Protein AF-A0A6V7IZT3-F1 (afdb_monomer_lite)

Foldseek 3Di:
DQADAAAFVCNCVVVCVVPQAGPPSQFPDPDPPDPPSGRGPPDPRGHGGHPNVVVVVVCVVCVVVVVVVVVVVVVVD

Structure (mmCIF, N/CA/C/O backbone):
data_AF-A0A6V7IZT3-F1
#
_entry.id   AF-A0A6V7IZT3-F1
#
loop_
_atom_site.group_PDB
_atom_site.id
_atom_site.type_symbol
_atom_site.label_atom_id
_atom_site.label_alt_id
_atom_site.label_comp_id
_atom_site.label_asym_id
_atom_site.label_entity_id
_atom_site.label_seq_id
_atom_site.pdbx_PDB_ins_code
_atom_site.Cartn_x
_atom_site.Cartn_y
_atom_site.Cartn_z
_atom_site.occupancy
_atom_site.B_iso_or_equiv
_atom_site.auth_seq_id
_atom_site.auth_comp_id
_atom_site.auth_asym_id
_atom_site.auth_atom_id
_atom_site.pdbx_PDB_model_num
ATOM 1 N N . PHE A 1 1 ? -1.072 -4.378 5.403 1.00 71.81 1 PHE A N 1
ATOM 2 C CA . PHE A 1 1 ? -1.761 -4.235 4.104 1.00 71.81 1 PHE A CA 1
ATOM 3 C C . PHE A 1 1 ? -0.950 -4.954 3.044 1.00 71.81 1 PHE A C 1
ATOM 5 O O . PHE A 1 1 ? 0.266 -4.899 3.110 1.00 71.81 1 PHE A O 1
ATOM 12 N N . LYS A 1 2 ? -1.606 -5.669 2.128 1.00 87.06 2 LYS A N 1
ATOM 13 C CA . LYS A 1 2 ? -0.950 -6.352 1.004 1.00 87.06 2 LYS A CA 1
ATOM 14 C C . LYS A 1 2 ? -1.025 -5.437 -0.222 1.00 87.06 2 LYS A C 1
ATOM 16 O O . LYS A 1 2 ? -2.051 -5.472 -0.896 1.00 87.06 2 LYS A O 1
ATOM 21 N N . CYS A 1 3 ? -0.055 -4.546 -0.408 1.00 90.50 3 CYS A N 1
ATOM 22 C CA . CYS A 1 3 ? -0.031 -3.533 -1.472 1.00 90.50 3 CYS A CA 1
ATOM 23 C C . CYS A 1 3 ? 1.414 -3.122 -1.799 1.00 90.50 3 CYS A C 1
ATOM 25 O O . CYS A 1 3 ? 2.315 -3.374 -0.999 1.00 90.50 3 CYS A O 1
ATOM 27 N N . CYS A 1 4 ? 1.626 -2.481 -2.947 1.00 89.94 4 CYS A N 1
ATOM 28 C CA . CYS A 1 4 ? 2.911 -1.919 -3.346 1.00 89.94 4 CYS A CA 1
ATOM 29 C C . CYS A 1 4 ? 2.726 -0.618 -4.132 1.00 89.94 4 CYS A C 1
ATOM 31 O O . CYS A 1 4 ? 1.907 -0.550 -5.045 1.00 89.94 4 CYS A O 1
ATOM 33 N N . GLY A 1 5 ? 3.519 0.402 -3.796 1.00 89.94 5 GLY A N 1
ATOM 34 C CA . GLY A 1 5 ? 3.413 1.725 -4.416 1.00 89.94 5 GLY A CA 1
ATOM 35 C C . GLY A 1 5 ? 2.173 2.502 -3.963 1.00 89.94 5 GLY A C 1
ATOM 36 O O . GLY A 1 5 ? 1.406 2.059 -3.104 1.00 89.94 5 GLY A O 1
ATOM 37 N N . ILE A 1 6 ? 1.992 3.697 -4.515 1.00 91.31 6 ILE A N 1
ATOM 38 C CA . ILE A 1 6 ? 0.859 4.575 -4.208 1.00 91.31 6 ILE A CA 1
ATOM 39 C C . ILE A 1 6 ? -0.364 4.084 -4.983 1.00 91.31 6 ILE A C 1
ATOM 41 O O . ILE A 1 6 ? -1.377 3.719 -4.384 1.00 91.31 6 ILE A O 1
ATOM 45 N N . ASN A 1 7 ? -0.238 4.019 -6.305 1.00 91.12 7 ASN A N 1
ATOM 46 C CA . ASN A 1 7 ? -1.255 3.575 -7.246 1.00 91.12 7 ASN A CA 1
ATOM 47 C C . ASN A 1 7 ? -1.015 2.134 -7.707 1.00 91.12 7 ASN A C 1
ATOM 49 O O . ASN A 1 7 ? -1.985 1.395 -7.872 1.00 91.12 7 ASN A O 1
ATOM 53 N N . ALA A 1 8 ? 0.247 1.730 -7.884 1.00 88.25 8 ALA A N 1
ATOM 54 C CA . ALA A 1 8 ? 0.626 0.373 -8.279 1.00 88.25 8 ALA A CA 1
ATOM 55 C C . ALA A 1 8 ? 2.122 0.101 -8.045 1.00 88.25 8 ALA A C 1
ATOM 57 O O . ALA A 1 8 ? 2.923 1.018 -7.851 1.00 88.25 8 ALA A O 1
ATOM 58 N N . SER A 1 9 ? 2.536 -1.163 -8.176 1.00 84.75 9 SER A N 1
ATOM 59 C CA . SER A 1 9 ? 3.953 -1.563 -8.145 1.00 84.75 9 SER A CA 1
ATOM 60 C C . SER A 1 9 ? 4.812 -0.885 -9.225 1.00 84.75 9 SER A C 1
ATOM 62 O O . SER A 1 9 ? 6.029 -0.789 -9.071 1.00 84.75 9 SER A O 1
ATOM 64 N N . SER A 1 10 ? 4.200 -0.362 -10.293 1.00 85.62 10 SER A N 1
ATOM 65 C CA . SER A 1 10 ? 4.869 0.422 -11.340 1.00 85.62 10 SER A CA 1
ATOM 66 C C . SER A 1 10 ? 5.320 1.812 -10.889 1.00 85.62 10 SER A C 1
ATOM 68 O O . SER A 1 10 ? 6.134 2.421 -11.574 1.00 85.62 10 SER A O 1
ATOM 70 N N . ASP A 1 11 ? 4.859 2.326 -9.745 1.00 86.56 11 ASP A N 1
ATOM 71 C CA . ASP A 1 11 ? 5.336 3.617 -9.219 1.00 86.56 11 ASP A CA 1
ATOM 72 C C . ASP A 1 11 ? 6.850 3.607 -8.933 1.00 86.56 11 ASP A C 1
ATOM 74 O O . ASP A 1 11 ? 7.494 4.653 -8.871 1.00 86.56 11 ASP A O 1
ATOM 78 N N . TRP A 1 12 ? 7.438 2.414 -8.814 1.00 84.00 12 TRP A N 1
ATOM 79 C CA . TRP A 1 12 ? 8.872 2.205 -8.638 1.00 84.00 12 TRP A CA 1
ATOM 80 C C . TRP A 1 12 ? 9.679 2.262 -9.947 1.00 84.00 12 TRP A C 1
ATOM 82 O O . TRP A 1 12 ? 10.908 2.262 -9.889 1.00 84.00 12 TRP A O 1
ATOM 92 N N . TRP A 1 13 ? 9.035 2.371 -11.117 1.00 76.19 13 TRP A N 1
ATOM 93 C CA . TRP A 1 13 ? 9.666 2.394 -12.451 1.00 76.19 13 TRP A CA 1
ATOM 94 C C . TRP A 1 13 ? 10.874 3.341 -12.599 1.00 76.19 13 TRP A C 1
ATOM 96 O O . TRP A 1 13 ? 11.887 2.923 -13.160 1.00 76.19 13 TRP A O 1
ATOM 106 N N . PRO A 1 14 ? 10.880 4.575 -12.053 1.00 67.38 14 PRO A N 1
ATOM 107 C CA . PRO A 1 14 ? 12.052 5.454 -12.148 1.00 67.38 14 PRO A CA 1
ATOM 108 C C . PRO A 1 14 ? 13.279 4.926 -11.389 1.00 67.38 14 PRO A C 1
ATOM 110 O O . PRO A 1 14 ? 14.416 5.259 -11.723 1.00 67.38 14 PRO A O 1
ATOM 113 N N . VAL A 1 15 ? 13.055 4.117 -10.354 1.00 64.81 15 VAL A N 1
ATOM 114 C CA . VAL A 1 15 ? 14.092 3.561 -9.475 1.00 64.81 15 VAL A CA 1
ATOM 115 C C . VAL A 1 15 ? 14.584 2.205 -9.998 1.00 64.81 15 VAL A C 1
ATOM 117 O O . VAL A 1 15 ? 15.764 1.883 -9.846 1.00 64.81 15 VAL A O 1
ATOM 120 N N . GLN A 1 16 ? 13.710 1.480 -10.711 1.00 63.25 16 GLN A N 1
ATOM 121 C CA . GLN A 1 16 ? 13.965 0.170 -11.324 1.00 63.25 16 GLN A CA 1
ATOM 122 C C . GLN A 1 16 ? 15.122 0.180 -12.335 1.00 63.25 16 GLN A C 1
ATOM 124 O O . GLN A 1 16 ? 15.859 -0.796 -12.429 1.00 63.25 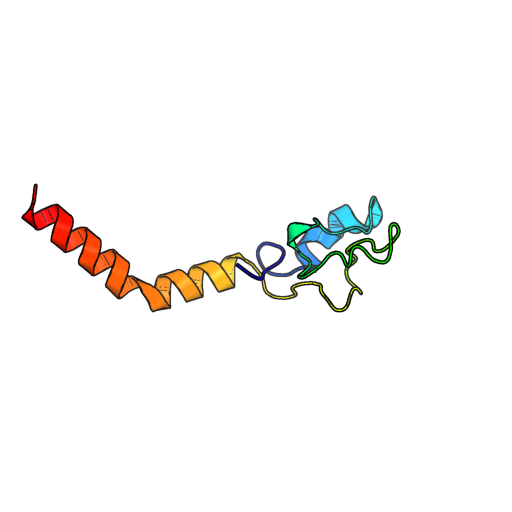16 GLN A O 1
ATOM 129 N N . PHE A 1 17 ? 15.357 1.293 -13.043 1.00 61.41 17 PHE A N 1
ATOM 130 C CA . PHE A 1 17 ? 16.482 1.402 -13.988 1.00 61.41 17 PHE A CA 1
ATOM 131 C C . PHE A 1 17 ? 17.863 1.414 -13.321 1.00 61.41 17 PHE A C 1
ATOM 133 O O . PHE A 1 17 ? 18.853 1.082 -13.969 1.00 61.41 17 PHE A O 1
ATOM 140 N N . LYS A 1 18 ? 17.951 1.829 -12.050 1.00 63.38 18 LYS A N 1
ATOM 141 C CA . LYS A 1 18 ? 19.207 1.818 -11.280 1.00 63.38 18 LYS A CA 1
ATOM 142 C C . LYS A 1 18 ? 19.317 0.602 -10.372 1.00 63.38 18 LYS A C 1
ATOM 144 O O . LYS A 1 18 ? 20.418 0.104 -10.177 1.00 63.38 18 LYS A O 1
ATOM 149 N N . ASN A 1 19 ? 18.199 0.157 -9.808 1.00 66.81 19 ASN A N 1
ATOM 150 C CA . ASN A 1 19 ? 18.100 -1.048 -8.998 1.00 66.81 19 ASN A CA 1
ATOM 151 C C . ASN A 1 19 ? 16.735 -1.680 -9.287 1.00 66.81 19 ASN A C 1
ATOM 153 O O . ASN A 1 19 ? 15.734 -1.120 -8.843 1.00 66.81 19 ASN A O 1
ATOM 157 N N . PRO A 1 20 ? 16.668 -2.815 -10.001 1.00 69.06 20 PRO A N 1
ATOM 158 C CA . PRO A 1 20 ? 15.395 -3.401 -10.434 1.00 69.06 20 PRO A CA 1
ATOM 159 C C . PRO A 1 20 ? 14.555 -3.954 -9.264 1.00 69.06 20 PRO A C 1
ATOM 161 O O . PRO A 1 20 ? 13.378 -4.267 -9.417 1.00 69.06 20 PRO A O 1
ATOM 164 N N . HIS A 1 21 ? 15.122 -3.966 -8.057 1.00 75.44 21 HIS A N 1
ATOM 165 C CA . HIS A 1 21 ? 14.488 -4.483 -6.856 1.00 75.44 21 HIS A CA 1
ATOM 166 C C . HIS A 1 21 ? 13.427 -3.532 -6.288 1.00 75.44 21 HIS A C 1
ATOM 168 O O . HIS A 1 21 ? 13.676 -2.353 -6.020 1.00 75.44 21 HIS A O 1
ATOM 174 N N . LEU A 1 22 ? 12.250 -4.086 -6.024 1.00 79.44 22 LEU A N 1
ATOM 175 C CA . LEU A 1 22 ? 11.217 -3.476 -5.202 1.00 79.44 22 LEU A CA 1
ATOM 176 C C . LEU A 1 22 ? 11.563 -3.602 -3.710 1.00 79.44 22 LEU A C 1
ATOM 178 O O . LEU A 1 22 ? 12.333 -4.480 -3.307 1.00 79.44 22 LEU A O 1
ATOM 182 N N . PRO A 1 23 ? 10.969 -2.753 -2.852 1.00 80.19 23 PRO A N 1
ATOM 183 C CA . PRO A 1 23 ? 11.101 -2.908 -1.411 1.00 80.19 23 PRO A CA 1
ATOM 184 C C . PRO A 1 23 ? 10.632 -4.296 -0.944 1.00 80.19 23 PRO A C 1
ATOM 186 O O . PRO A 1 23 ? 9.605 -4.777 -1.426 1.00 80.19 23 PRO A O 1
ATOM 189 N N . PRO A 1 24 ? 11.279 -4.901 0.068 1.00 79.06 24 PRO A N 1
ATOM 190 C CA . PRO A 1 24 ? 10.876 -6.201 0.616 1.00 79.06 24 PRO A CA 1
ATOM 191 C C . PRO A 1 24 ? 9.408 -6.273 1.058 1.00 79.06 24 PRO A C 1
ATOM 193 O O . PRO A 1 24 ? 8.775 -7.319 0.958 1.00 79.06 24 PRO A O 1
ATOM 196 N N . SER A 1 25 ? 8.841 -5.151 1.514 1.00 82.38 25 SER A N 1
ATOM 197 C CA . SER A 1 25 ? 7.437 -5.045 1.929 1.00 82.38 25 SER A CA 1
ATOM 198 C C . SER A 1 25 ? 6.430 -5.196 0.782 1.00 82.38 25 SER A C 1
ATOM 200 O O . SER A 1 25 ? 5.252 -5.442 1.044 1.00 82.38 25 SER A O 1
ATOM 202 N N . CYS A 1 26 ? 6.871 -5.062 -0.472 1.00 85.06 26 CYS A N 1
ATOM 203 C CA . CYS A 1 26 ? 6.040 -5.258 -1.656 1.00 85.06 26 CYS A CA 1
ATOM 204 C C . CYS A 1 26 ? 5.839 -6.734 -2.027 1.00 85.06 26 CYS A C 1
ATOM 206 O O . CYS A 1 26 ? 5.038 -7.006 -2.918 1.00 85.06 26 CYS A O 1
ATOM 208 N N . CYS A 1 27 ? 6.516 -7.674 -1.362 1.00 83.81 27 CYS A N 1
ATOM 209 C CA . CYS A 1 27 ? 6.392 -9.104 -1.629 1.00 83.81 27 CYS A CA 1
ATOM 210 C C . CYS A 1 27 ? 5.778 -9.854 -0.436 1.00 83.81 27 CYS A C 1
ATOM 212 O O . CYS A 1 27 ? 5.997 -9.500 0.722 1.00 83.81 27 CYS A O 1
ATOM 214 N N . SER A 1 28 ? 4.976 -10.889 -0.710 1.00 73.44 28 SER A N 1
ATOM 215 C CA . SER A 1 28 ? 4.251 -11.632 0.330 1.00 73.44 28 SER A CA 1
ATOM 216 C C . SER A 1 28 ? 5.097 -12.594 1.149 1.00 73.44 28 SER A C 1
ATOM 218 O O . SER A 1 28 ? 4.738 -12.851 2.288 1.00 73.44 28 SER A O 1
ATOM 220 N N . GLU A 1 29 ? 6.207 -13.065 0.596 1.00 61.84 29 GLU A N 1
ATOM 221 C CA . GLU A 1 29 ? 7.230 -13.881 1.244 1.00 61.84 29 GLU A CA 1
ATOM 222 C C . GLU A 1 29 ? 8.506 -13.653 0.415 1.00 61.84 29 GLU A C 1
ATOM 224 O O . GLU A 1 29 ? 8.507 -13.949 -0.783 1.00 61.84 29 GLU A O 1
ATOM 229 N N . LEU A 1 30 ? 9.583 -13.119 0.997 1.00 58.44 30 LEU A N 1
ATOM 230 C CA . LEU A 1 30 ? 10.911 -13.424 0.462 1.00 58.44 30 LEU A CA 1
ATOM 231 C C . LEU A 1 30 ? 11.149 -14.859 0.910 1.00 58.44 30 LEU A C 1
ATOM 233 O O . LEU A 1 30 ? 11.394 -15.080 2.095 1.00 58.44 30 LEU A O 1
ATOM 237 N N . SER A 1 31 ? 10.926 -15.841 0.036 1.00 45.38 31 SER A N 1
ATOM 238 C CA . SER A 1 31 ? 11.097 -17.231 0.443 1.00 45.38 31 SER A CA 1
ATOM 239 C C . SER A 1 31 ? 12.543 -17.397 0.895 1.00 45.38 31 SER A C 1
ATOM 241 O O . SER A 1 31 ? 13.464 -17.319 0.087 1.00 45.38 31 SER A O 1
ATOM 243 N N . SER A 1 32 ? 12.753 -17.644 2.189 1.00 47.09 32 SER A N 1
ATOM 244 C CA . SER A 1 32 ? 14.064 -17.858 2.816 1.00 47.09 32 SER A CA 1
ATOM 245 C C . SER A 1 32 ? 14.829 -19.071 2.256 1.00 47.09 32 SER A C 1
ATOM 247 O O . SER A 1 32 ? 15.817 -19.498 2.844 1.00 47.09 32 SER A O 1
ATOM 249 N N . LYS A 1 33 ? 14.339 -19.677 1.167 1.00 46.25 33 LYS A N 1
ATOM 250 C CA . LYS A 1 33 ? 14.965 -20.775 0.435 1.00 46.25 33 LYS A CA 1
ATOM 251 C C . LYS A 1 33 ? 15.944 -20.317 -0.637 1.00 46.25 33 LYS A C 1
ATOM 253 O O . LYS A 1 33 ? 16.787 -21.116 -1.021 1.00 46.25 33 LYS A O 1
ATOM 258 N N . ASP A 1 34 ? 15.882 -19.057 -1.053 1.00 47.00 34 ASP A N 1
ATOM 259 C CA . ASP A 1 34 ? 16.803 -18.509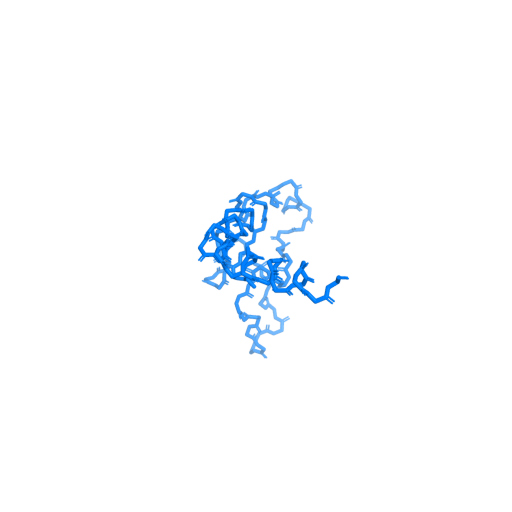 -2.036 1.00 47.00 34 ASP A CA 1
ATOM 260 C C . ASP A 1 34 ? 17.374 -17.200 -1.490 1.00 47.00 34 ASP A C 1
ATOM 262 O O . ASP A 1 34 ? 16.731 -16.155 -1.572 1.00 47.00 34 ASP A O 1
ATOM 266 N N . GLU A 1 35 ? 18.615 -17.228 -0.992 1.00 48.94 35 GLU A N 1
ATOM 267 C CA . GLU A 1 35 ? 19.438 -16.040 -0.666 1.00 48.94 35 GLU A CA 1
ATOM 268 C C . GLU A 1 35 ? 19.613 -15.070 -1.864 1.00 48.94 35 GLU A C 1
ATOM 270 O O . GLU A 1 35 ? 20.243 -14.022 -1.746 1.00 48.94 35 GLU A O 1
ATOM 275 N N . GLN A 1 36 ? 19.032 -15.407 -3.020 1.00 49.81 36 GLN A N 1
ATOM 276 C CA . GLN A 1 36 ? 19.026 -14.666 -4.279 1.00 49.81 36 GLN A CA 1
ATOM 277 C C . GLN A 1 36 ? 17.623 -14.268 -4.772 1.00 49.81 36 GLN A C 1
ATOM 279 O O . GLN A 1 36 ? 17.507 -13.719 -5.865 1.00 49.81 36 GLN A O 1
ATOM 284 N N . SER A 1 37 ? 16.555 -14.522 -4.006 1.00 56.12 37 SER A N 1
ATOM 285 C CA . SER A 1 37 ? 15.190 -14.138 -4.390 1.00 56.12 37 SER A CA 1
ATOM 286 C C . SER A 1 37 ? 14.967 -12.637 -4.189 1.00 56.12 37 SER A C 1
ATOM 288 O O . SER A 1 37 ? 14.403 -12.166 -3.204 1.00 56.12 37 SER A O 1
ATOM 290 N N . THR A 1 38 ? 15.458 -11.842 -5.131 1.00 64.19 38 THR A N 1
ATOM 291 C CA . THR A 1 38 ? 15.187 -10.411 -5.182 1.00 64.19 38 THR A CA 1
ATOM 292 C C . THR A 1 38 ? 13.716 -10.178 -5.527 1.00 64.19 38 THR A C 1
ATOM 294 O O . THR A 1 38 ? 13.197 -10.681 -6.523 1.00 64.19 38 THR A O 1
ATOM 297 N N . CYS A 1 39 ? 13.018 -9.431 -4.663 1.00 72.62 39 CYS A N 1
ATOM 298 C CA . CYS A 1 39 ? 11.656 -8.966 -4.923 1.00 72.62 39 CYS A CA 1
ATOM 299 C C . CYS A 1 39 ? 11.709 -8.019 -6.124 1.00 72.62 39 CYS A C 1
ATOM 301 O O . CYS A 1 39 ? 12.101 -6.862 -5.995 1.00 72.62 39 CYS A O 1
ATOM 303 N N . ASP A 1 40 ? 11.379 -8.543 -7.296 1.00 74.50 40 ASP A N 1
ATOM 304 C CA . ASP A 1 40 ? 11.379 -7.817 -8.561 1.00 74.50 40 ASP A CA 1
ATOM 305 C C . ASP A 1 40 ? 9.948 -7.702 -9.102 1.00 74.50 40 ASP A C 1
ATOM 307 O O . ASP A 1 40 ? 9.010 -8.332 -8.598 1.00 74.50 40 ASP A O 1
ATOM 311 N N . TYR A 1 41 ? 9.751 -6.889 -10.136 1.00 71.75 41 TYR A N 1
ATOM 312 C CA . TYR A 1 41 ? 8.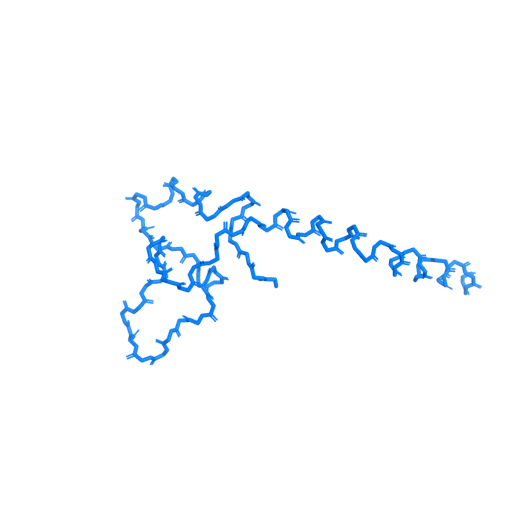425 -6.646 -10.702 1.00 71.75 41 TYR A CA 1
ATOM 313 C C . TYR A 1 41 ? 7.793 -7.936 -11.240 1.00 71.75 41 TYR A C 1
ATOM 315 O O . TYR A 1 41 ? 6.580 -8.113 -11.179 1.00 71.75 41 TYR A O 1
ATOM 323 N N . ASN A 1 42 ? 8.631 -8.867 -11.697 1.00 71.69 42 ASN A N 1
ATOM 324 C CA . ASN A 1 42 ? 8.215 -10.156 -12.247 1.00 71.69 42 ASN A CA 1
ATOM 325 C C . ASN A 1 42 ? 8.017 -11.255 -11.189 1.00 71.69 42 ASN A C 1
ATOM 327 O O . ASN A 1 42 ? 7.672 -12.385 -11.536 1.00 71.69 42 ASN A O 1
ATOM 331 N N . HIS A 1 43 ? 8.262 -10.971 -9.908 1.00 74.12 43 HIS A N 1
ATOM 332 C CA . HIS A 1 43 ? 8.145 -11.980 -8.864 1.00 74.12 43 HIS A CA 1
ATOM 333 C C . HIS A 1 43 ? 6.667 -12.314 -8.586 1.00 74.12 43 HIS A C 1
ATOM 335 O O . HIS A 1 43 ? 5.837 -11.429 -8.385 1.00 74.12 43 HIS A O 1
ATOM 341 N N . VAL A 1 44 ? 6.331 -13.609 -8.530 1.00 73.69 44 VAL A N 1
ATOM 342 C CA . VAL A 1 44 ? 4.942 -14.096 -8.357 1.00 73.69 44 VAL A CA 1
ATOM 343 C C . VAL A 1 44 ? 4.296 -13.632 -7.042 1.00 73.69 44 VAL A C 1
ATOM 345 O O . VAL A 1 44 ? 3.076 -13.562 -6.929 1.00 73.69 44 VAL A O 1
ATOM 348 N N . GLY A 1 45 ? 5.119 -13.299 -6.045 1.00 75.69 45 GLY A N 1
ATOM 349 C CA . GLY A 1 45 ? 4.682 -12.789 -4.746 1.00 75.69 45 GLY A CA 1
ATOM 350 C C . GLY A 1 45 ? 4.546 -11.267 -4.661 1.00 75.69 45 GLY A C 1
ATOM 351 O O . GLY A 1 45 ? 4.302 -10.768 -3.564 1.00 75.69 45 GLY A O 1
ATOM 352 N N . THR A 1 46 ? 4.750 -10.524 -5.753 1.00 82.69 46 THR A N 1
ATOM 353 C CA . THR A 1 46 ? 4.691 -9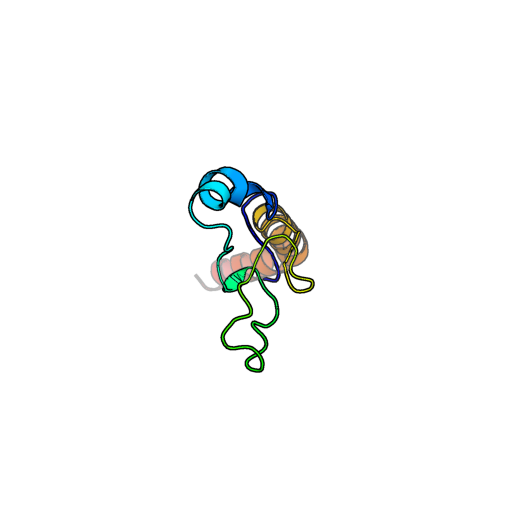.056 -5.751 1.00 82.69 46 THR A CA 1
ATOM 354 C C . THR A 1 46 ? 3.248 -8.568 -5.683 1.00 82.69 46 THR A C 1
ATOM 356 O O . THR A 1 46 ? 2.388 -8.963 -6.470 1.00 82.69 46 THR A O 1
ATOM 359 N N . TYR A 1 47 ? 2.968 -7.665 -4.749 1.00 88.25 47 TYR A N 1
ATOM 360 C CA . TYR A 1 47 ? 1.674 -7.005 -4.667 1.00 88.25 47 TYR A CA 1
ATOM 361 C C . TYR A 1 47 ? 1.519 -6.004 -5.811 1.00 88.25 47 TYR A C 1
ATOM 363 O O . TYR A 1 47 ? 2.308 -5.074 -5.939 1.00 88.25 47 TYR A O 1
ATOM 371 N N . THR A 1 48 ? 0.479 -6.164 -6.623 1.00 86.00 48 THR A N 1
ATOM 372 C CA . THR A 1 48 ? 0.184 -5.263 -7.750 1.00 86.00 48 THR A CA 1
ATOM 373 C C . THR A 1 48 ? -0.730 -4.102 -7.361 1.00 86.00 48 THR A C 1
ATOM 375 O O . THR A 1 48 ? -0.705 -3.057 -8.005 1.00 86.00 48 THR A O 1
ATOM 378 N N . ASP A 1 49 ? -1.531 -4.275 -6.307 1.00 90.12 49 ASP A N 1
ATOM 379 C CA . ASP A 1 49 ? -2.453 -3.251 -5.812 1.00 90.12 49 ASP A CA 1
ATOM 380 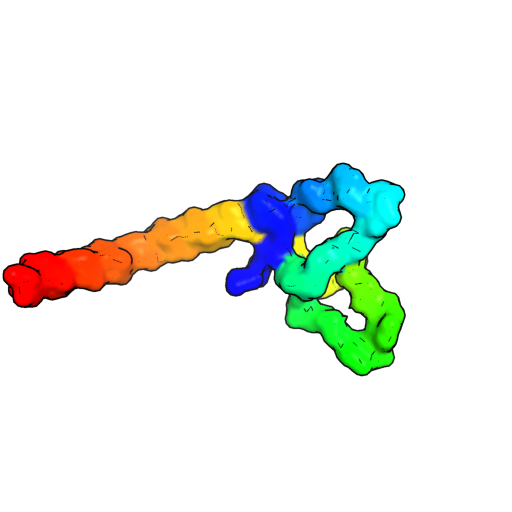C C . ASP A 1 49 ? -1.709 -2.057 -5.200 1.00 90.12 49 ASP A C 1
ATOM 382 O O . ASP A 1 49 ? -0.844 -2.235 -4.338 1.00 90.12 49 ASP A O 1
ATOM 386 N N . GLY A 1 50 ? -2.133 -0.840 -5.547 1.00 91.81 50 GLY A N 1
ATOM 387 C CA . GLY A 1 50 ? -1.684 0.387 -4.893 1.00 91.81 50 GLY A CA 1
ATOM 388 C C . GLY A 1 50 ? -2.148 0.508 -3.445 1.00 91.81 50 GLY A C 1
ATOM 389 O O . GLY A 1 50 ? -3.284 0.168 -3.088 1.00 91.81 50 GLY A O 1
ATOM 390 N N . CYS A 1 51 ? -1.275 1.040 -2.592 1.00 93.81 51 CYS A N 1
ATOM 391 C CA . CYS A 1 51 ? -1.584 1.235 -1.182 1.00 93.81 51 CYS A CA 1
ATOM 392 C C . CYS A 1 51 ? -2.620 2.336 -0.941 1.00 93.81 51 CYS A C 1
ATOM 394 O O . CYS A 1 51 ? -3.382 2.218 0.017 1.00 93.81 51 CYS A O 1
ATOM 396 N N . LEU A 1 52 ? -2.703 3.359 -1.802 1.00 93.50 52 LEU A N 1
ATOM 397 C CA . LEU A 1 52 ? -3.699 4.425 -1.667 1.00 93.50 52 LEU A CA 1
ATOM 398 C C . LEU A 1 52 ? -5.113 3.862 -1.799 1.00 93.50 52 LEU A C 1
ATOM 400 O O . LEU A 1 52 ? -5.939 4.064 -0.917 1.00 93.50 52 LEU A O 1
ATOM 404 N N . LYS A 1 53 ? -5.355 3.073 -2.851 1.00 92.31 53 LYS A N 1
ATOM 405 C CA . LYS A 1 53 ? -6.648 2.423 -3.068 1.00 92.31 53 LYS A CA 1
ATOM 406 C C . LYS A 1 53 ? -7.019 1.510 -1.900 1.00 92.31 53 LYS A C 1
ATOM 408 O O . LYS A 1 53 ? -8.099 1.651 -1.343 1.00 92.31 53 LYS A O 1
ATOM 413 N N . LYS A 1 54 ? -6.108 0.630 -1.459 1.00 90.56 54 LYS A N 1
ATOM 414 C CA . LYS A 1 54 ? -6.386 -0.254 -0.310 1.00 90.56 54 LYS A CA 1
ATOM 415 C C . LYS A 1 54 ? -6.665 0.503 0.977 1.00 90.56 54 LYS A C 1
ATOM 417 O O . LYS A 1 54 ? -7.490 0.051 1.773 1.00 90.56 54 LYS A O 1
ATOM 422 N N . LEU A 1 55 ? -5.958 1.604 1.210 1.00 91.75 55 LEU A N 1
ATOM 423 C CA . LEU A 1 55 ? -6.187 2.444 2.374 1.00 91.75 55 LEU A CA 1
ATOM 424 C C . LEU A 1 55 ? -7.579 3.075 2.308 1.00 91.75 55 LEU A C 1
ATOM 426 O O . LEU A 1 55 ? -8.336 2.930 3.263 1.00 91.75 55 LEU A O 1
ATOM 430 N N . SER A 1 56 ? -7.926 3.701 1.183 1.00 91.75 56 SER A N 1
ATOM 431 C CA . SER A 1 56 ? -9.246 4.292 0.952 1.00 91.75 56 SER A CA 1
ATOM 432 C C . SER A 1 56 ? -10.362 3.263 1.113 1.00 91.75 56 SER A C 1
ATOM 434 O O . SER A 1 56 ? -11.259 3.487 1.918 1.00 91.75 56 SER A O 1
ATOM 436 N N . ASP A 1 57 ? -10.249 2.097 0.472 1.00 90.81 57 ASP A N 1
ATOM 437 C CA . ASP A 1 57 ? -11.225 1.007 0.598 1.00 90.81 57 ASP A CA 1
ATOM 438 C C . ASP A 1 57 ? -11.366 0.546 2.055 1.00 90.81 57 ASP A C 1
ATOM 440 O O . ASP A 1 57 ? -12.453 0.211 2.522 1.00 90.81 57 ASP A O 1
ATOM 444 N N . THR A 1 58 ? -10.267 0.516 2.811 1.00 89.25 58 THR A N 1
ATOM 445 C CA . THR A 1 58 ? -10.302 0.098 4.219 1.00 89.25 58 THR A CA 1
ATOM 446 C C . THR A 1 58 ? -10.943 1.151 5.109 1.00 89.25 58 THR A C 1
ATOM 448 O O . THR A 1 58 ? -11.687 0.791 6.023 1.00 89.25 58 THR A O 1
ATOM 451 N N . ILE A 1 59 ? -10.663 2.431 4.860 1.00 90.50 59 ILE A N 1
ATOM 452 C CA . ILE A 1 59 ? -11.286 3.540 5.581 1.00 90.50 59 ILE A CA 1
ATOM 453 C C . ILE A 1 59 ? -12.776 3.574 5.269 1.00 90.50 59 ILE A C 1
ATOM 455 O O . ILE A 1 59 ? -13.561 3.631 6.204 1.00 90.50 59 ILE A O 1
ATOM 459 N N . GLU A 1 60 ? -13.179 3.471 4.004 1.00 90.19 60 GLU A N 1
ATOM 460 C CA . GLU A 1 60 ? -14.588 3.499 3.602 1.00 90.19 60 GLU A CA 1
ATOM 461 C C . GLU A 1 60 ? -15.366 2.327 4.218 1.00 90.19 60 GLU A C 1
ATOM 463 O O . GLU A 1 60 ? -16.378 2.532 4.889 1.00 90.19 60 GLU A O 1
ATOM 468 N N . ASN A 1 61 ? -14.826 1.107 4.135 1.00 89.50 61 ASN A N 1
ATOM 469 C CA . ASN A 1 61 ? -15.461 -0.081 4.715 1.00 89.50 61 ASN A CA 1
ATOM 470 C C . ASN A 1 61 ? -15.511 -0.075 6.253 1.00 89.50 61 ASN A C 1
ATOM 472 O O . ASN A 1 61 ? -16.310 -0.796 6.851 1.00 89.50 61 ASN A O 1
ATOM 476 N N . ARG A 1 62 ? -14.646 0.698 6.921 1.00 88.50 62 ARG A N 1
ATOM 477 C CA . ARG A 1 62 ? -14.582 0.788 8.392 1.00 88.50 62 ARG A CA 1
ATOM 478 C C . ARG A 1 62 ? -14.938 2.172 8.922 1.00 88.50 62 ARG A C 1
ATOM 480 O O . ARG A 1 62 ? -14.780 2.412 10.120 1.00 88.50 62 ARG A O 1
ATOM 487 N N . ALA A 1 63 ? -15.469 3.053 8.077 1.00 87.00 63 ALA A N 1
ATOM 488 C CA . ALA A 1 63 ? -15.822 4.419 8.446 1.00 87.00 63 ALA A CA 1
ATOM 489 C C . ALA A 1 63 ? -16.830 4.428 9.599 1.00 87.00 63 ALA A C 1
ATOM 491 O O . ALA A 1 63 ? -16.725 5.240 10.514 1.00 87.00 63 ALA A O 1
ATOM 492 N N . TYR A 1 64 ? -17.743 3.451 9.613 1.00 86.75 64 TYR A N 1
ATOM 493 C CA . TYR A 1 64 ? -18.708 3.278 10.694 1.00 86.75 64 TYR A CA 1
ATOM 494 C C . TYR A 1 64 ? -18.039 2.996 12.053 1.00 86.75 64 TYR A C 1
ATOM 496 O O . TYR A 1 64 ? -18.492 3.515 13.069 1.00 86.75 64 TYR A O 1
ATOM 504 N N . ILE A 1 65 ? -16.946 2.218 12.087 1.00 88.56 65 ILE A N 1
ATOM 505 C CA . ILE A 1 65 ? -16.204 1.919 13.324 1.00 88.56 65 ILE A CA 1
ATOM 506 C C . ILE A 1 65 ? -15.521 3.189 13.822 1.00 88.56 65 ILE A C 1
ATOM 508 O O . ILE A 1 65 ? -15.614 3.514 15.002 1.00 88.56 65 ILE A O 1
ATOM 512 N N . LEU A 1 66 ? -14.862 3.921 12.921 1.00 89.19 66 LEU A N 1
ATOM 513 C CA . LEU A 1 66 ? -14.202 5.182 13.258 1.00 89.19 66 LEU A CA 1
ATOM 514 C C . LEU A 1 66 ? -15.210 6.208 13.798 1.00 89.19 66 LEU A C 1
ATOM 516 O O . LEU A 1 66 ? -14.944 6.853 14.810 1.00 89.19 66 LEU A O 1
ATOM 520 N N . GLY A 1 67 ? -16.393 6.296 13.182 1.00 89.25 67 GLY A N 1
ATOM 521 C CA . GLY A 1 67 ? -17.493 7.135 13.659 1.00 89.25 67 GLY A CA 1
ATOM 522 C C . GLY A 1 67 ? -18.004 6.716 15.038 1.00 89.25 67 GLY A C 1
ATOM 523 O O . GLY A 1 67 ? -18.149 7.559 15.920 1.00 89.25 67 GLY A O 1
ATOM 524 N N . ALA A 1 68 ? -18.212 5.416 15.262 1.00 92.38 68 ALA A N 1
ATOM 525 C CA . ALA A 1 68 ? -18.663 4.894 16.551 1.00 92.38 68 ALA A CA 1
ATOM 526 C C . ALA A 1 68 ? -17.662 5.182 17.683 1.00 92.38 68 ALA A C 1
ATOM 528 O O . ALA A 1 68 ? -18.067 5.603 18.765 1.00 92.38 68 ALA A O 1
ATOM 529 N N . VAL A 1 69 ? -16.359 5.014 17.429 1.00 93.25 69 VAL A N 1
ATOM 530 C CA . VAL A 1 69 ? -15.302 5.348 18.398 1.00 93.2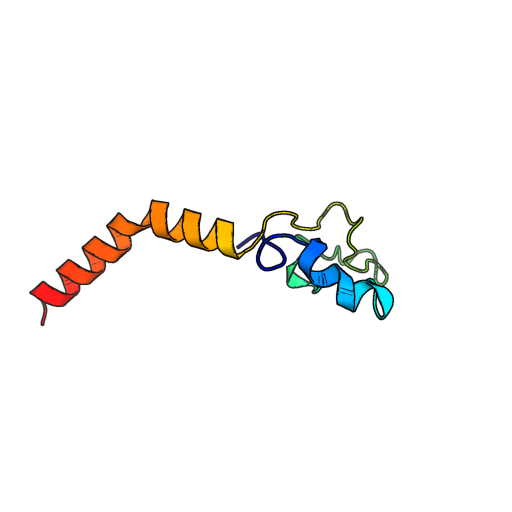5 69 VAL A CA 1
ATOM 531 C C . VAL A 1 69 ? -15.301 6.847 18.707 1.00 93.25 69 VAL A C 1
ATOM 533 O O . VAL A 1 69 ? -15.240 7.220 19.876 1.00 93.25 69 VAL A O 1
ATOM 536 N N . GLY A 1 70 ? -15.426 7.704 17.688 1.00 92.50 70 GLY A N 1
ATOM 537 C CA . GLY A 1 70 ? -15.490 9.156 17.873 1.00 92.50 70 GLY A CA 1
ATOM 538 C C . GLY A 1 70 ? -16.671 9.599 18.742 1.00 92.50 70 GLY A C 1
ATOM 539 O O . GLY A 1 70 ? -16.487 10.385 19.668 1.00 92.50 70 GLY A O 1
ATOM 540 N N . ILE A 1 71 ? -17.864 9.044 18.502 1.00 92.94 71 ILE A N 1
ATOM 541 C CA . ILE A 1 71 ? -19.057 9.314 19.321 1.00 92.94 71 ILE A CA 1
ATOM 542 C C . ILE A 1 71 ? -18.855 8.813 20.755 1.00 92.94 71 ILE A C 1
ATOM 544 O O . ILE A 1 71 ? -19.182 9.523 21.701 1.00 92.94 71 ILE A O 1
ATOM 548 N N . GLY A 1 72 ? -18.289 7.616 20.932 1.00 94.75 72 GLY A N 1
ATOM 549 C CA . GLY A 1 72 ? -18.006 7.064 22.258 1.00 94.75 72 GLY A CA 1
ATOM 550 C C . GLY A 1 72 ? -17.079 7.959 23.082 1.00 94.75 72 GLY A C 1
ATOM 551 O O . GLY A 1 72 ? -17.359 8.214 24.249 1.00 94.75 72 GLY A O 1
ATOM 552 N N . ILE A 1 73 ? -16.019 8.491 22.467 1.00 94.56 73 ILE A N 1
ATOM 553 C CA . ILE A 1 73 ? -15.111 9.450 23.115 1.00 94.56 73 ILE A CA 1
ATOM 554 C C . ILE A 1 73 ? -15.851 10.751 23.456 1.00 94.56 73 ILE A C 1
ATOM 556 O O . ILE A 1 73 ? -15.715 11.244 24.571 1.00 94.56 73 ILE A O 1
ATOM 560 N N . ALA A 1 74 ? -16.666 11.274 22.535 1.00 93.50 74 ALA A N 1
ATOM 561 C CA . ALA A 1 74 ? -17.413 12.518 22.735 1.00 93.50 74 ALA A CA 1
ATOM 562 C C . ALA A 1 74 ? -18.456 12.446 23.864 1.00 93.50 74 ALA A C 1
ATOM 564 O O . ALA A 1 74 ? -18.810 13.476 24.418 1.00 93.50 74 ALA A O 1
ATOM 565 N N . LEU A 1 75 ? -18.960 11.253 24.193 1.00 92.25 75 LEU A N 1
ATOM 566 C CA . LEU A 1 75 ? -19.877 11.044 25.321 1.00 92.25 75 LEU A CA 1
ATOM 567 C C . LEU A 1 75 ? -19.156 10.884 26.670 1.00 92.25 75 LEU A C 1
ATOM 569 O O . LEU A 1 75 ? -19.793 11.018 27.712 1.00 92.25 75 LEU A O 1
ATOM 573 N N . VAL A 1 76 ? -17.867 10.529 26.655 1.00 93.56 76 VAL A N 1
ATOM 574 C CA . VAL A 1 76 ? -17.040 10.343 27.861 1.00 93.56 76 VAL A CA 1
ATOM 575 C C . VAL A 1 76 ? -16.339 11.638 28.278 1.00 93.56 76 VAL A C 1
ATOM 577 O O . VAL A 1 76 ? -16.081 11.818 29.468 1.00 93.56 76 VAL A O 1
ATOM 580 N N . GLN A 1 77 ? -15.998 12.496 27.313 1.00 66.81 77 GLN A N 1
ATOM 581 C CA . GLN A 1 77 ? -15.430 13.827 27.548 1.00 66.81 77 GLN A CA 1
ATOM 582 C C . GLN A 1 77 ? -16.490 14.812 28.051 1.00 66.81 77 GLN A C 1
ATOM 584 O O . GLN A 1 77 ? -16.135 15.610 28.947 1.00 66.81 77 GLN A O 1
#

pLDDT: mean 79.61, std 13.88, range [45.38, 94.75]

Radius of gyration: 17.75 Å; chains: 1; bounding box: 39×35×42 Å

InterPro domains:
  IPR008952 Tetraspanin, EC2 domain superfamily [G3DSA:1.10.1450.10] (1-62)
  IPR008952 Tetraspanin, EC2 domain superfamily [SSF48652] (1-61)
  IPR018499 Tetraspanin/Peripherin [PF00335] (1-77)

Secondary structure (DSSP, 8-state):
----SSSBGGGGHHHHTT--BPPGGGBS---TT-TT---BTT-TTB--B-HHHHHHHHHHHHHHHHHHHHHHHHHH-

Organism: NCBI:txid1563983

Sequence (77 aa):
FKCCGINASSDWWPVQFKNPHLPPSCCSELSSKDEQSTCDYNHVGTYTDGCLKKLSDTIENRAYILGAVGIGIALVQ